Protein AF-R4I298-F1 (afdb_monomer)

Organism: NCBI:txid137582

Solvent-accessible surface area (backbone atoms only — not comparable to full-atom values): 7071 Å² total; per-residue (Å²): 110,69,68,59,53,52,54,50,53,53,50,52,52,52,52,51,52,52,52,53,54,54,53,56,61,71,65,56,59,67,67,64,52,52,74,70,70,47,81,90,54,92,86,54,80,86,86,64,84,86,71,76,76,79,57,67,56,60,54,49,48,52,55,50,50,56,53,53,52,54,53,50,57,60,58,68,54,50,77,80,64,78,48,62,81,82,48,40,67,61,54,52,50,49,53,48,52,50,54,49,53,52,51,51,42,53,73,72,42,59,73,62,87,73,133

Sequence (115 aa):
MFIFIFGVITAICLISVILAGVLGIYNKNSNAVINWASPYECGFSSNSLSLDSFSFTYFSLLVFFVVFDLEISLLLNLPEQGYLYSNFFFYFSFLLILSLGFVIEVFFGYVRWGY

Structure (mmCIF, N/CA/C/O backbone):
data_AF-R4I298-F1
#
_entry.id   AF-R4I298-F1
#
loop_
_atom_site.group_PDB
_atom_site.id
_atom_site.type_symbol
_atom_site.label_atom_id
_atom_site.label_alt_id
_atom_site.label_comp_id
_atom_site.label_asym_id
_atom_site.label_entity_id
_atom_site.label_seq_id
_atom_site.pdbx_PDB_ins_code
_atom_site.Cartn_x
_atom_site.Cartn_y
_atom_site.Cartn_z
_atom_site.occupancy
_atom_site.B_iso_or_equiv
_atom_site.auth_seq_id
_atom_site.auth_comp_id
_atom_site.auth_asym_id
_atom_site.auth_atom_id
_atom_site.pdbx_PDB_model_num
ATOM 1 N N . MET A 1 1 ? 69.679 -22.617 -25.739 1.00 68.00 1 MET A N 1
ATOM 2 C CA . MET A 1 1 ? 68.812 -22.611 -26.941 1.00 68.00 1 MET A CA 1
ATOM 3 C C . MET A 1 1 ? 67.366 -22.985 -26.608 1.00 68.00 1 MET A C 1
ATOM 5 O O . MET A 1 1 ? 66.494 -22.164 -26.844 1.00 68.00 1 MET A O 1
ATOM 9 N N . PHE A 1 2 ? 67.104 -24.134 -25.967 1.00 76.31 2 PHE A N 1
ATOM 10 C CA . PHE A 1 2 ? 65.745 -24.561 -25.577 1.00 76.31 2 PHE A CA 1
ATOM 11 C C . PHE A 1 2 ? 64.975 -23.576 -24.676 1.00 76.31 2 PHE A C 1
ATOM 13 O O . PHE A 1 2 ? 63.807 -23.319 -24.930 1.00 76.31 2 PHE A O 1
ATOM 20 N N . ILE A 1 3 ? 65.627 -22.964 -23.682 1.00 80.25 3 ILE A N 1
ATOM 21 C CA . ILE A 1 3 ? 64.995 -21.961 -22.797 1.00 80.25 3 ILE A CA 1
ATOM 22 C C . ILE A 1 3 ? 64.556 -20.706 -23.563 1.00 80.25 3 ILE A C 1
ATOM 24 O O . ILE A 1 3 ? 63.496 -20.154 -23.290 1.00 80.25 3 ILE A O 1
ATOM 28 N N . PHE A 1 4 ? 65.338 -20.286 -24.560 1.00 82.94 4 PHE A N 1
ATOM 29 C CA . PHE A 1 4 ? 65.007 -19.128 -25.390 1.00 82.94 4 PHE A CA 1
ATOM 30 C C . PHE A 1 4 ? 63.814 -19.435 -26.306 1.00 82.94 4 PHE A C 1
ATOM 32 O O . PHE A 1 4 ? 62.908 -18.622 -26.434 1.00 82.94 4 PHE A O 1
ATOM 39 N N . ILE A 1 5 ? 63.764 -20.650 -26.867 1.00 85.38 5 ILE A N 1
ATOM 40 C CA . ILE A 1 5 ? 62.629 -21.132 -27.667 1.00 85.38 5 ILE A CA 1
ATOM 41 C C . ILE A 1 5 ? 61.358 -21.223 -26.807 1.00 85.38 5 ILE A C 1
ATOM 43 O O . ILE A 1 5 ? 60.306 -20.750 -27.225 1.00 85.38 5 ILE A O 1
ATOM 47 N N . PHE A 1 6 ? 61.454 -21.756 -25.584 1.00 85.06 6 PHE A N 1
ATOM 48 C CA . PHE A 1 6 ? 60.316 -21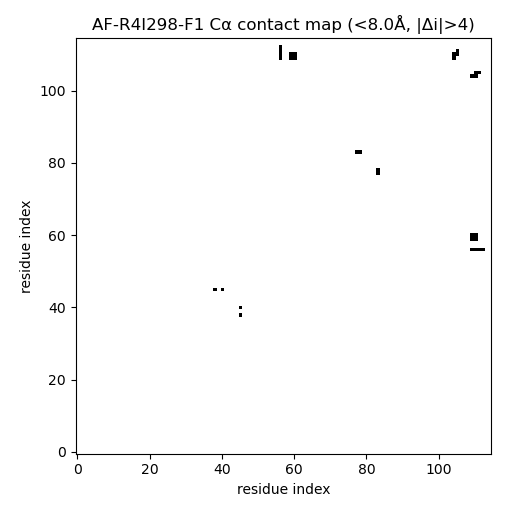.835 -24.664 1.00 85.06 6 PHE A CA 1
ATOM 49 C C . PHE A 1 6 ? 59.798 -20.444 -24.263 1.00 85.06 6 PHE A C 1
ATOM 51 O O . PHE A 1 6 ? 58.590 -20.228 -24.266 1.00 85.06 6 PHE A O 1
ATOM 58 N N . GLY A 1 7 ? 60.694 -19.483 -24.005 1.00 88.44 7 GLY A N 1
ATOM 59 C CA . GLY A 1 7 ? 60.322 -18.094 -23.708 1.00 88.44 7 GLY A CA 1
ATOM 60 C C . GLY A 1 7 ? 59.626 -17.376 -24.870 1.00 88.44 7 GLY A C 1
ATOM 61 O O . GLY A 1 7 ? 58.698 -16.601 -24.653 1.00 88.44 7 GLY A O 1
ATOM 62 N N . VAL A 1 8 ? 60.024 -17.661 -26.114 1.00 91.00 8 VAL A N 1
ATOM 63 C CA . VAL A 1 8 ? 59.350 -17.109 -27.302 1.00 91.00 8 VAL A CA 1
ATOM 64 C C . VAL A 1 8 ? 57.953 -17.717 -27.472 1.00 91.00 8 VAL A C 1
ATOM 66 O O . VAL A 1 8 ? 57.001 -16.991 -27.751 1.00 91.00 8 VAL A O 1
ATOM 69 N N . ILE A 1 9 ? 57.798 -19.025 -27.248 1.00 91.25 9 ILE A N 1
ATOM 70 C CA . ILE A 1 9 ? 56.498 -19.708 -27.356 1.00 91.25 9 ILE A CA 1
ATOM 71 C C . ILE A 1 9 ? 55.512 -19.188 -26.302 1.00 91.25 9 ILE A C 1
ATOM 73 O O . ILE A 1 9 ? 54.361 -18.897 -26.631 1.00 91.25 9 ILE A O 1
ATOM 77 N N . THR A 1 10 ? 55.947 -19.020 -25.050 1.00 87.38 10 THR A N 1
ATOM 78 C CA . THR A 1 10 ? 55.073 -18.488 -23.993 1.00 87.38 10 THR A CA 1
ATOM 79 C C . THR A 1 10 ? 54.661 -17.044 -24.270 1.00 87.38 10 THR A C 1
ATOM 81 O O . THR A 1 10 ? 53.492 -16.710 -24.084 1.00 87.38 10 THR A O 1
ATOM 84 N N . ALA A 1 11 ? 55.563 -16.207 -24.791 1.00 91.12 11 ALA A N 1
ATOM 85 C CA . ALA A 1 11 ? 55.237 -14.836 -25.181 1.00 91.12 11 ALA A CA 1
ATOM 86 C C . ALA A 1 11 ? 54.187 -14.779 -26.306 1.00 91.12 11 ALA A C 1
ATOM 88 O O . ALA A 1 11 ? 53.235 -14.004 -26.215 1.00 91.12 11 ALA A O 1
ATOM 89 N N . ILE A 1 12 ? 54.307 -15.633 -27.329 1.00 92.94 12 ILE A N 1
ATOM 90 C CA . ILE A 1 12 ? 53.332 -15.708 -28.432 1.00 92.94 12 ILE A CA 1
ATOM 91 C C . ILE A 1 12 ? 51.956 -16.158 -27.919 1.00 92.94 12 ILE A C 1
ATOM 93 O O . ILE A 1 12 ? 50.945 -15.573 -28.306 1.00 92.94 12 ILE A O 1
ATOM 97 N N . CYS A 1 13 ? 51.905 -17.142 -27.016 1.00 91.19 13 CYS A N 1
ATOM 98 C CA . CYS A 1 13 ? 50.652 -17.573 -26.389 1.00 91.19 13 CYS A CA 1
ATOM 99 C C . CYS A 1 13 ? 50.005 -16.467 -25.545 1.00 91.19 13 CYS A C 1
ATOM 101 O O . CYS A 1 13 ? 48.789 -16.302 -25.573 1.00 91.19 13 CYS A O 1
ATOM 103 N N . LEU A 1 14 ? 50.792 -15.681 -24.807 1.00 91.88 14 LEU A N 1
ATOM 104 C CA . LEU A 1 14 ? 50.245 -14.561 -24.038 1.00 91.88 14 LEU A CA 1
ATOM 105 C C . LEU A 1 14 ? 49.666 -13.483 -24.961 1.00 91.88 14 LEU A C 1
ATOM 107 O O . LEU A 1 14 ? 48.564 -12.991 -24.722 1.00 91.88 14 LEU A O 1
ATOM 111 N N . ILE A 1 15 ? 50.368 -13.163 -26.048 1.00 93.69 15 ILE A N 1
ATOM 112 C CA . ILE A 1 15 ? 49.915 -12.180 -27.039 1.00 93.69 15 ILE A CA 1
ATOM 113 C C . ILE A 1 15 ? 48.623 -12.639 -27.726 1.00 93.69 15 ILE A C 1
ATOM 115 O O . ILE A 1 15 ? 47.707 -11.832 -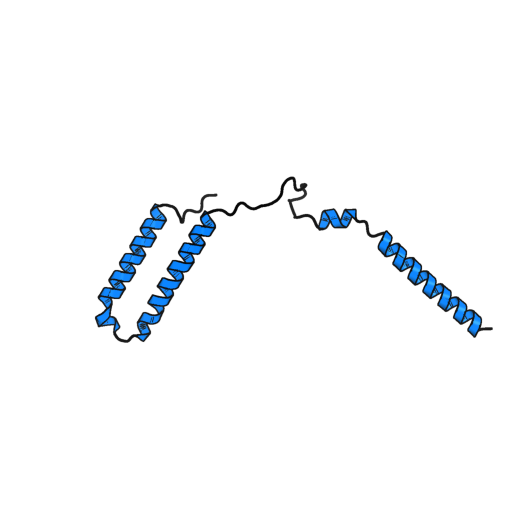27.890 1.00 93.69 15 ILE A O 1
ATOM 119 N N . SER A 1 16 ? 48.508 -13.919 -28.089 1.00 88.69 16 SER A N 1
ATOM 120 C CA . SER A 1 16 ? 47.300 -14.441 -28.740 1.00 88.69 16 SER A CA 1
ATOM 121 C C . SER A 1 16 ? 46.082 -14.424 -27.813 1.00 88.69 16 SER A C 1
ATOM 123 O O . SER A 1 16 ? 44.989 -14.069 -28.257 1.00 88.69 16 SER A O 1
ATOM 125 N N . VAL A 1 17 ? 46.265 -14.713 -26.520 1.00 91.44 17 VAL A N 1
ATOM 126 C CA . VAL A 1 17 ? 45.196 -14.621 -25.512 1.00 91.44 17 VAL A CA 1
ATOM 127 C C . VAL A 1 17 ? 44.730 -13.175 -25.330 1.00 91.44 17 VAL A C 1
ATOM 129 O O . VAL A 1 17 ? 43.525 -12.920 -25.296 1.00 91.44 17 VAL A O 1
ATOM 132 N N . ILE A 1 18 ? 45.663 -12.220 -25.271 1.00 91.06 18 ILE A N 1
ATOM 133 C CA . ILE A 1 18 ? 45.333 -10.793 -25.149 1.00 91.06 18 ILE A CA 1
ATOM 134 C C . ILE A 1 18 ? 44.548 -10.318 -26.380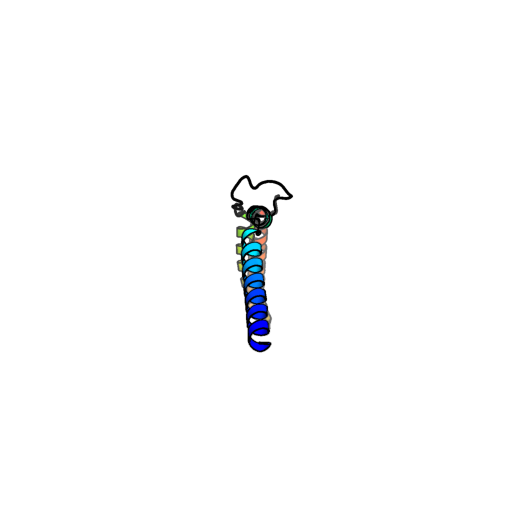 1.00 91.06 18 ILE A C 1
ATOM 136 O O . ILE A 1 18 ? 43.496 -9.696 -26.231 1.00 91.06 18 ILE A O 1
ATOM 140 N N . LEU A 1 19 ? 45.001 -10.659 -27.591 1.00 90.06 19 LEU A N 1
ATOM 141 C CA . LEU A 1 19 ? 44.304 -10.307 -28.834 1.00 90.06 19 LEU A CA 1
ATOM 142 C C . LEU A 1 19 ? 42.894 -10.906 -28.905 1.00 90.06 19 LEU A C 1
ATOM 144 O O . LEU A 1 19 ? 41.950 -10.199 -29.255 1.00 90.06 19 LEU A O 1
ATOM 148 N N . ALA A 1 20 ? 42.733 -12.178 -28.533 1.00 87.75 20 ALA A N 1
ATOM 149 C CA . ALA A 1 20 ? 41.429 -12.837 -28.509 1.00 87.75 20 ALA A CA 1
ATOM 150 C C . ALA A 1 20 ? 40.459 -12.168 -27.518 1.00 87.75 20 ALA A C 1
ATOM 152 O O . ALA A 1 20 ? 39.290 -11.958 -27.848 1.00 87.75 20 ALA A O 1
ATOM 153 N N . GLY A 1 21 ? 40.944 -11.779 -26.334 1.00 84.12 21 GLY A N 1
ATOM 154 C CA . GLY A 1 21 ? 40.141 -11.068 -25.337 1.00 84.12 21 GLY A CA 1
ATOM 155 C C . GLY A 1 21 ? 39.661 -9.702 -25.832 1.00 84.12 21 GLY A C 1
ATOM 156 O O . GLY A 1 21 ? 38.484 -9.368 -25.695 1.00 84.12 21 GLY A O 1
ATOM 157 N N . VAL A 1 22 ? 40.548 -8.941 -26.475 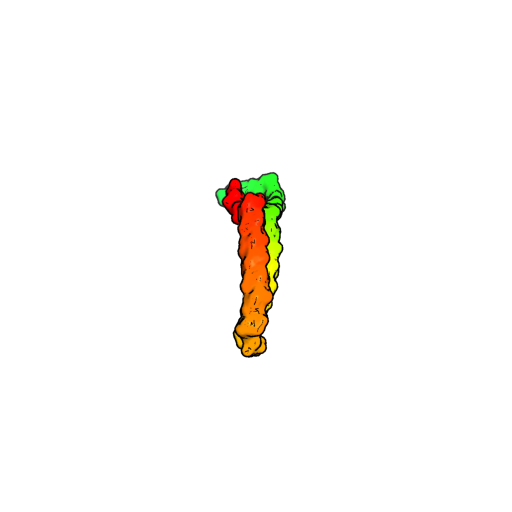1.00 86.25 22 VAL A N 1
ATOM 158 C CA . VAL A 1 22 ? 40.224 -7.624 -27.040 1.00 86.25 22 VAL A CA 1
ATOM 159 C C . VAL A 1 22 ? 39.180 -7.745 -28.158 1.00 86.25 22 VAL A C 1
ATOM 161 O O . VAL A 1 22 ? 38.176 -7.032 -28.145 1.00 86.25 22 VAL A O 1
ATOM 164 N N . LEU A 1 23 ? 39.350 -8.699 -29.078 1.00 85.00 23 LEU A N 1
ATOM 165 C CA . LEU A 1 23 ? 38.394 -8.963 -30.163 1.00 85.00 23 LEU A CA 1
ATOM 166 C C . LEU A 1 23 ? 37.004 -9.372 -29.644 1.00 85.00 23 LEU A C 1
ATOM 168 O O . LEU A 1 23 ? 35.992 -8.950 -30.204 1.00 85.00 23 LEU A O 1
ATOM 172 N N . GLY A 1 24 ? 36.935 -10.147 -28.557 1.00 80.19 24 GLY A N 1
ATOM 173 C CA . GLY A 1 24 ? 35.669 -10.550 -27.937 1.00 80.19 24 GLY A CA 1
ATOM 174 C C . GLY A 1 24 ? 34.867 -9.379 -27.361 1.00 80.19 24 GLY A C 1
ATOM 175 O O . GLY A 1 24 ? 33.641 -9.366 -27.459 1.00 80.19 24 GLY A O 1
ATOM 176 N N . ILE A 1 25 ? 35.549 -8.368 -26.816 1.00 80.06 25 ILE A N 1
ATOM 177 C CA . ILE A 1 25 ? 34.904 -7.160 -26.280 1.00 80.06 25 ILE A CA 1
ATOM 178 C C . ILE A 1 25 ? 34.353 -6.299 -27.422 1.00 80.06 25 ILE A C 1
ATOM 180 O O . ILE A 1 25 ? 33.224 -5.818 -27.332 1.00 80.06 25 ILE A O 1
ATOM 184 N N . TYR A 1 26 ? 35.104 -6.152 -28.518 1.00 77.62 26 TYR A N 1
ATOM 185 C CA . TYR A 1 26 ? 34.659 -5.380 -29.684 1.00 77.62 26 TYR A CA 1
ATOM 186 C C . TYR A 1 26 ? 33.523 -6.050 -30.467 1.00 77.62 26 TYR A C 1
ATOM 188 O O . TYR A 1 26 ? 32.708 -5.352 -31.062 1.00 77.62 26 TYR A O 1
ATOM 196 N N . ASN A 1 27 ? 33.427 -7.383 -30.444 1.00 77.00 27 ASN A N 1
ATOM 197 C CA . ASN A 1 27 ? 32.344 -8.117 -31.107 1.00 77.00 27 ASN A CA 1
ATOM 198 C C . ASN A 1 27 ? 31.040 -8.161 -30.285 1.00 77.00 27 ASN A C 1
ATOM 200 O O . ASN A 1 27 ? 30.046 -8.761 -30.702 1.00 77.00 27 ASN A O 1
ATOM 204 N N . LYS A 1 28 ? 31.004 -7.534 -29.102 1.00 70.25 28 LYS A N 1
ATOM 205 C CA . LYS A 1 28 ? 29.758 -7.383 -28.352 1.00 70.25 28 LYS A CA 1
ATOM 206 C C . LYS A 1 28 ? 28.864 -6.386 -29.088 1.00 70.25 28 LYS A C 1
ATOM 208 O O . LYS A 1 28 ? 28.973 -5.179 -28.902 1.00 70.25 28 LYS A O 1
ATOM 213 N N . ASN A 1 29 ? 27.979 -6.912 -29.932 1.00 65.25 29 ASN A N 1
ATOM 214 C CA . ASN A 1 29 ? 26.999 -6.130 -30.674 1.00 65.25 29 ASN A CA 1
ATOM 215 C C . ASN A 1 29 ? 26.107 -5.352 -29.690 1.00 65.25 29 ASN A C 1
ATOM 217 O O . ASN A 1 29 ? 25.227 -5.925 -29.044 1.00 65.25 29 ASN A O 1
ATOM 221 N N . SER A 1 30 ? 26.346 -4.045 -29.563 1.00 63.06 30 SER A N 1
ATOM 222 C CA . SER A 1 30 ? 25.610 -3.150 -28.662 1.00 63.06 30 SER A CA 1
ATOM 223 C C . SER A 1 30 ? 24.110 -3.134 -28.954 1.00 63.06 30 SER A C 1
ATOM 225 O O . SER A 1 30 ? 23.311 -2.953 -28.039 1.00 63.06 30 SER A O 1
ATOM 227 N N . ASN A 1 31 ? 23.717 -3.407 -30.200 1.00 62.25 31 ASN A N 1
ATOM 228 C CA . ASN A 1 31 ? 22.318 -3.404 -30.621 1.00 62.25 31 ASN A CA 1
ATOM 229 C C . ASN A 1 31 ? 21.530 -4.581 -30.025 1.00 62.25 31 ASN A C 1
ATOM 231 O O . ASN A 1 31 ? 20.381 -4.411 -29.640 1.00 62.25 31 ASN A O 1
ATOM 235 N N . ALA A 1 32 ? 22.156 -5.752 -29.853 1.00 62.97 32 ALA A N 1
ATOM 236 C CA . ALA A 1 32 ? 21.499 -6.898 -29.215 1.00 62.97 32 ALA A CA 1
ATOM 237 C C . ALA A 1 32 ? 21.175 -6.629 -27.734 1.00 62.97 32 ALA A C 1
ATOM 239 O O . ALA A 1 32 ? 20.154 -7.084 -27.228 1.00 62.97 32 ALA A O 1
ATOM 240 N N . VAL A 1 33 ? 22.015 -5.844 -27.049 1.00 62.78 33 VAL A N 1
ATOM 241 C CA . VAL A 1 33 ? 21.785 -5.465 -25.647 1.00 62.78 33 VAL A CA 1
ATOM 242 C C . VAL A 1 33 ? 20.578 -4.536 -25.525 1.00 62.78 33 VAL A C 1
ATOM 2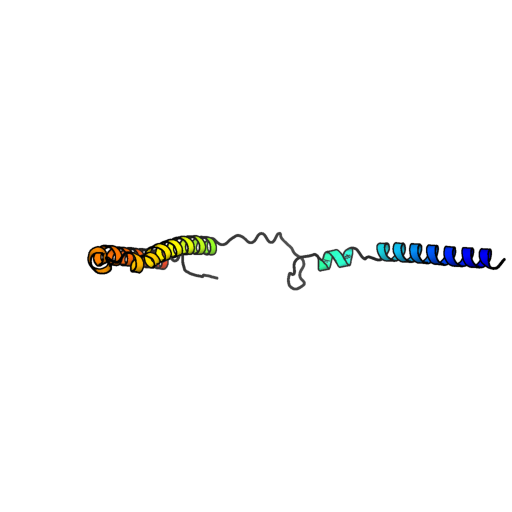44 O O . VAL A 1 33 ? 19.805 -4.690 -24.589 1.00 62.78 33 VAL A O 1
ATOM 247 N N . ILE A 1 34 ? 20.375 -3.620 -26.475 1.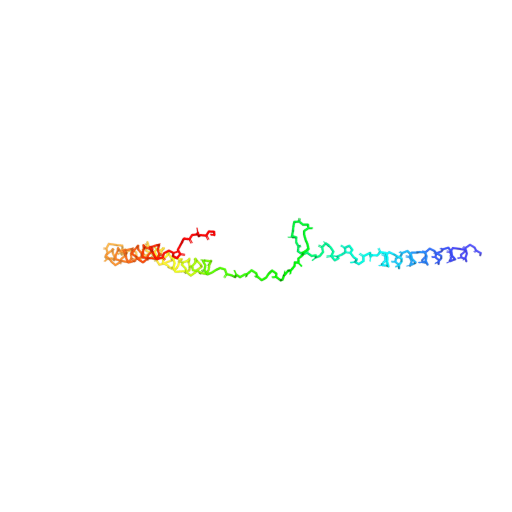00 66.94 34 ILE A N 1
ATOM 248 C CA . ILE A 1 34 ? 19.261 -2.659 -26.447 1.00 66.94 34 ILE A CA 1
ATOM 249 C C . ILE A 1 34 ? 17.911 -3.381 -26.586 1.00 66.94 34 ILE A C 1
ATOM 251 O O . ILE A 1 34 ? 16.996 -3.108 -25.816 1.00 66.94 34 ILE A O 1
ATOM 255 N N . ASN A 1 35 ? 17.808 -4.352 -27.498 1.00 64.94 35 ASN A N 1
ATOM 256 C CA . ASN A 1 35 ? 16.574 -5.116 -27.726 1.00 64.94 35 ASN A CA 1
ATOM 257 C C . ASN A 1 35 ? 16.236 -6.113 -26.605 1.00 64.94 35 ASN A C 1
ATOM 259 O O . ASN A 1 35 ? 15.088 -6.535 -26.494 1.00 64.94 35 ASN A O 1
ATOM 263 N N . TRP A 1 36 ? 17.218 -6.528 -25.801 1.00 66.69 36 TRP A N 1
ATOM 264 C CA . TRP A 1 36 ? 16.988 -7.396 -24.637 1.00 66.69 36 TRP A CA 1
ATOM 265 C C . TRP A 1 36 ? 16.844 -6.617 -23.327 1.00 66.69 36 TRP A C 1
ATOM 267 O O . TRP A 1 36 ? 16.292 -7.149 -22.370 1.00 66.69 36 TRP A O 1
ATOM 277 N N . ALA A 1 37 ? 17.342 -5.379 -23.271 1.00 74.50 37 ALA A N 1
ATOM 278 C CA . ALA A 1 37 ? 17.227 -4.500 -22.109 1.00 74.50 37 ALA A CA 1
ATOM 279 C C . ALA A 1 37 ? 15.965 -3.618 -22.133 1.00 74.50 37 ALA A C 1
ATOM 281 O O . ALA A 1 37 ? 15.700 -2.920 -21.155 1.00 74.50 37 ALA A O 1
ATOM 282 N N . SER A 1 38 ? 15.193 -3.627 -23.225 1.00 74.12 38 SER A N 1
ATOM 283 C CA . SER A 1 38 ? 13.900 -2.943 -23.304 1.00 74.12 38 SER A CA 1
ATOM 284 C C . SER A 1 38 ? 12.793 -3.725 -22.579 1.00 74.12 38 SER A C 1
ATOM 286 O O . SER A 1 38 ? 12.832 -4.959 -22.570 1.00 74.12 38 SER A O 1
ATOM 288 N N . PRO A 1 39 ? 11.783 -3.044 -22.004 1.00 77.25 39 PRO A N 1
ATOM 289 C CA . PRO A 1 39 ? 10.624 -3.705 -21.407 1.00 77.25 39 PRO A CA 1
ATOM 290 C C . PRO A 1 39 ? 9.905 -4.596 -22.430 1.00 77.25 39 PRO A C 1
ATOM 292 O O . PRO A 1 39 ? 9.858 -4.297 -23.623 1.00 77.25 39 PRO A O 1
ATOM 295 N N . TYR A 1 40 ? 9.357 -5.718 -21.961 1.00 76.44 40 TYR A N 1
ATOM 296 C CA . TYR A 1 40 ? 8.634 -6.650 -22.820 1.00 76.44 40 TYR A CA 1
ATOM 297 C C . TYR A 1 40 ? 7.268 -6.074 -23.207 1.00 76.44 40 TYR A C 1
ATOM 299 O O . TYR A 1 40 ? 6.360 -6.020 -22.385 1.00 76.44 40 TYR A O 1
ATOM 307 N N . GLU A 1 41 ? 7.105 -5.713 -24.478 1.00 80.19 41 GLU A N 1
ATOM 308 C CA . GLU A 1 41 ? 5.836 -5.230 -25.040 1.00 80.19 41 GLU A CA 1
ATOM 309 C C . GLU A 1 41 ? 5.278 -6.176 -26.110 1.00 80.19 41 GLU A C 1
ATOM 311 O O . GLU A 1 41 ? 4.814 -5.760 -27.169 1.00 80.19 41 GLU A O 1
ATOM 316 N N . CYS A 1 42 ? 5.371 -7.488 -25.874 1.00 80.94 42 CYS A N 1
ATOM 317 C CA . CYS A 1 42 ? 4.874 -8.495 -26.819 1.00 80.94 42 CYS A CA 1
ATOM 318 C C . CYS A 1 42 ? 5.470 -8.356 -28.244 1.00 80.94 42 CYS A C 1
ATOM 320 O O . CYS A 1 42 ? 4.826 -8.668 -29.240 1.00 80.94 42 CYS A O 1
ATOM 322 N N . GLY A 1 43 ? 6.718 -7.880 -28.351 1.00 77.50 43 GLY A N 1
ATOM 323 C CA . GLY A 1 43 ? 7.428 -7.716 -29.626 1.00 77.50 43 GLY A CA 1
ATOM 324 C C . GLY A 1 43 ? 7.185 -6.387 -30.352 1.00 77.50 43 GLY A C 1
ATOM 325 O O . GLY A 1 43 ? 7.749 -6.191 -31.429 1.00 77.50 43 GLY A O 1
ATOM 326 N N . PHE A 1 44 ? 6.401 -5.474 -29.774 1.00 73.31 44 PHE A N 1
ATOM 327 C CA . PHE A 1 44 ? 6.242 -4.106 -30.270 1.00 73.31 44 PHE A CA 1
ATOM 328 C C . PHE A 1 44 ? 7.297 -3.155 -29.680 1.00 73.31 44 PHE A C 1
ATOM 330 O O . PHE A 1 44 ? 7.957 -3.464 -28.689 1.00 73.31 44 PHE A O 1
ATOM 337 N N . SER A 1 45 ? 7.503 -2.010 -30.338 1.00 72.56 45 SER A N 1
ATOM 338 C CA . SER A 1 45 ? 8.381 -0.945 -29.851 1.00 72.56 45 SER A CA 1
ATOM 339 C C . SER A 1 45 ? 7.630 -0.027 -28.888 1.00 72.56 45 SER A C 1
ATOM 341 O O . SER A 1 45 ? 6.607 0.541 -29.280 1.00 72.56 45 SER A O 1
ATOM 343 N N . SER A 1 46 ? 8.205 0.205 -27.707 1.00 69.31 46 SER A N 1
ATOM 344 C CA . SER A 1 46 ? 7.673 1.121 -26.693 1.00 69.31 46 SER A CA 1
ATOM 345 C C . SER A 1 46 ? 7.512 2.527 -27.236 1.00 69.31 46 SER A C 1
ATOM 347 O O . SER A 1 46 ? 8.499 3.233 -27.447 1.00 69.31 46 SER A O 1
ATOM 349 N N . ASN A 1 47 ? 6.263 2.932 -27.469 1.00 63.28 47 ASN A N 1
ATOM 350 C CA . ASN A 1 47 ? 5.943 4.241 -28.036 1.00 63.28 47 ASN A CA 1
ATOM 351 C C . ASN A 1 47 ? 5.670 5.313 -26.961 1.00 63.28 47 ASN A C 1
ATOM 353 O O . ASN A 1 47 ? 5.435 6.473 -27.292 1.00 63.28 47 ASN A O 1
ATOM 357 N N . SER A 1 48 ? 5.713 4.958 -25.672 1.00 64.81 48 SER A N 1
ATOM 358 C CA . SER A 1 48 ? 5.505 5.894 -24.563 1.00 64.81 48 SER A CA 1
ATOM 359 C C . SER A 1 48 ? 6.123 5.397 -23.256 1.00 64.81 48 SER A C 1
ATOM 361 O O . SER A 1 48 ? 6.290 4.200 -23.052 1.00 64.81 48 SER A O 1
ATOM 363 N N . LEU A 1 49 ? 6.408 6.325 -22.340 1.00 67.94 49 LEU A N 1
ATOM 364 C CA . LEU A 1 49 ? 6.736 6.003 -20.952 1.00 67.94 49 LEU A CA 1
ATOM 365 C C . LEU A 1 49 ? 5.565 5.236 -20.326 1.00 67.94 49 LEU A C 1
ATOM 367 O O . LEU A 1 49 ? 4.452 5.757 -20.275 1.00 67.94 49 LEU A O 1
ATOM 371 N N . SER A 1 50 ? 5.824 4.030 -19.823 1.00 65.50 50 SER A N 1
ATOM 372 C CA . SER A 1 50 ? 4.889 3.255 -19.004 1.00 65.50 50 SER A CA 1
ATOM 373 C C . SER A 1 50 ? 4.809 3.866 -17.600 1.00 65.50 50 SER A C 1
ATOM 375 O O . SER A 1 50 ? 5.279 3.298 -16.615 1.00 65.50 50 SER A O 1
ATOM 377 N N . LEU A 1 51 ? 4.297 5.091 -17.507 1.00 67.81 51 LEU A N 1
ATOM 378 C CA . LEU A 1 51 ? 3.806 5.615 -16.243 1.00 67.81 51 LEU A CA 1
ATOM 379 C C . LEU A 1 51 ? 2.420 5.016 -16.067 1.00 67.81 51 LEU A C 1
ATOM 381 O O . LEU A 1 51 ? 1.445 5.569 -16.574 1.00 67.81 51 LEU A O 1
ATOM 385 N N . ASP A 1 52 ? 2.346 3.870 -15.392 1.00 67.81 52 ASP A N 1
ATOM 386 C CA . ASP A 1 52 ? 1.062 3.343 -14.954 1.00 67.81 52 ASP A CA 1
ATOM 387 C C . ASP A 1 52 ? 0.408 4.412 -14.083 1.00 67.81 52 ASP A C 1
ATOM 389 O O . ASP A 1 52 ? 0.854 4.724 -12.974 1.00 67.81 52 ASP A O 1
ATOM 393 N N . SER A 1 53 ? -0.630 5.040 -14.629 1.00 66.31 53 SER A N 1
ATOM 394 C CA . SER A 1 53 ? -1.499 5.925 -13.879 1.00 66.31 53 SER A CA 1
ATOM 395 C C . SER A 1 53 ? -2.117 5.090 -12.770 1.00 66.31 53 SER A C 1
ATOM 397 O O . SER A 1 53 ? -2.988 4.258 -13.023 1.00 66.31 53 SER A O 1
ATOM 399 N N . PHE A 1 54 ? -1.615 5.278 -11.552 1.00 67.38 54 PHE A N 1
ATOM 400 C CA . PHE A 1 54 ? -2.093 4.578 -10.374 1.00 67.38 54 PHE A CA 1
ATOM 401 C C . PHE A 1 54 ? -3.609 4.739 -10.268 1.00 67.38 54 PHE A C 1
ATOM 403 O O . PHE A 1 54 ? -4.119 5.861 -10.206 1.00 67.38 54 PHE A O 1
ATOM 410 N N . SER A 1 55 ? -4.340 3.625 -10.288 1.00 78.81 55 SER A N 1
ATOM 411 C CA . SER A 1 55 ? -5.788 3.697 -10.181 1.00 78.81 55 SER A CA 1
ATOM 412 C C . SER A 1 55 ? -6.184 3.985 -8.733 1.00 78.81 55 SER A C 1
ATOM 414 O O . SER A 1 55 ? -5.748 3.333 -7.782 1.00 78.81 55 SER A O 1
ATOM 416 N N . PHE A 1 56 ? -7.073 4.962 -8.563 1.00 78.56 56 PHE A N 1
ATOM 417 C CA . PHE A 1 56 ? -7.633 5.331 -7.260 1.00 78.56 56 PHE A CA 1
ATOM 418 C C . PHE A 1 56 ? -8.371 4.170 -6.569 1.00 78.56 56 PHE A C 1
ATOM 420 O O . PHE A 1 56 ? -8.549 4.184 -5.353 1.00 78.56 56 PHE A O 1
ATOM 427 N N . THR A 1 57 ? -8.757 3.137 -7.322 1.00 81.69 57 THR A N 1
ATOM 428 C CA . THR A 1 57 ? -9.375 1.916 -6.795 1.00 81.69 57 THR A CA 1
ATOM 429 C C . THR A 1 57 ? -8.430 1.144 -5.872 1.00 81.69 57 THR A C 1
ATOM 431 O O . THR A 1 57 ? -8.839 0.757 -4.778 1.00 81.69 57 THR A O 1
ATOM 434 N N . TYR A 1 58 ? -7.151 0.987 -6.239 1.00 79.88 58 TYR A N 1
ATOM 435 C CA . TYR A 1 58 ? -6.170 0.307 -5.382 1.00 79.88 58 TYR A CA 1
ATOM 436 C C . TYR A 1 58 ? -5.857 1.105 -4.119 1.00 79.88 58 TYR A C 1
ATOM 438 O O . TYR A 1 58 ? -5.680 0.523 -3.050 1.00 79.88 58 TYR A O 1
ATOM 446 N N . PHE A 1 59 ? -5.842 2.435 -4.223 1.00 84.69 59 PHE A N 1
ATOM 447 C CA . PHE A 1 59 ? -5.671 3.305 -3.063 1.00 84.69 59 PHE A CA 1
ATOM 448 C C . PHE A 1 59 ? -6.783 3.114 -2.033 1.00 84.69 59 PHE A C 1
ATOM 450 O O . PHE A 1 59 ? -6.510 2.918 -0.851 1.00 84.69 59 PHE A O 1
ATOM 457 N N . SER A 1 60 ? -8.038 3.140 -2.492 1.00 84.38 60 SER A N 1
ATOM 458 C CA . SER A 1 60 ? -9.201 2.989 -1.619 1.00 84.38 60 SER A CA 1
ATOM 459 C C . SER A 1 60 ? -9.212 1.628 -0.924 1.00 84.38 60 SER A C 1
ATOM 461 O O . SER A 1 60 ? -9.553 1.546 0.253 1.00 84.38 60 SER A O 1
ATOM 463 N N . LEU A 1 61 ? -8.792 0.571 -1.627 1.00 85.88 61 LEU A N 1
ATOM 464 C CA . LEU A 1 61 ? -8.694 -0.776 -1.066 1.00 85.88 61 LEU A CA 1
ATOM 465 C C . LEU A 1 61 ? -7.602 -0.857 0.012 1.00 85.88 61 LEU A C 1
ATOM 467 O O . LEU A 1 61 ? -7.818 -1.469 1.054 1.00 85.88 61 LEU A O 1
ATOM 471 N N . LEU A 1 62 ? -6.460 -0.193 -0.192 1.00 89.44 62 LEU A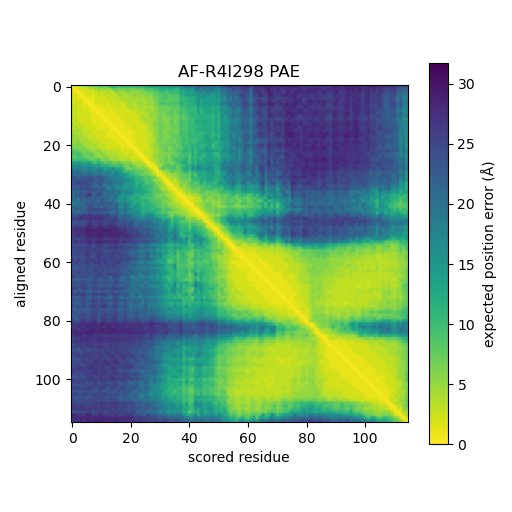 N 1
ATOM 472 C CA . LEU A 1 62 ? -5.385 -0.146 0.802 1.00 89.44 62 LEU A CA 1
ATOM 473 C C . LEU A 1 62 ? -5.818 0.574 2.085 1.00 89.44 62 LEU A C 1
ATOM 475 O O . LEU A 1 62 ? -5.555 0.075 3.177 1.00 89.44 62 LEU A O 1
ATOM 479 N N . VAL A 1 63 ? -6.504 1.714 1.970 1.00 89.38 63 VAL A N 1
ATOM 480 C CA . VAL A 1 63 ? -7.030 2.434 3.143 1.00 89.38 63 VAL A CA 1
ATOM 481 C C . VAL A 1 63 ? -8.055 1.576 3.886 1.00 89.38 63 VAL A C 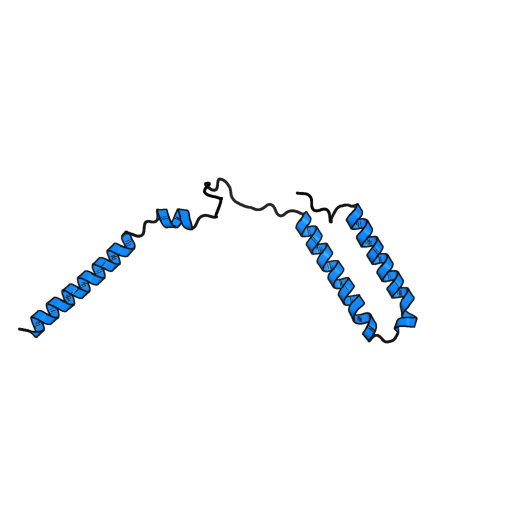1
ATOM 483 O O . VAL A 1 63 ? -7.960 1.438 5.104 1.00 89.38 63 VAL A O 1
ATOM 486 N N . PHE A 1 64 ? -8.975 0.943 3.155 1.00 85.94 64 PHE A N 1
ATOM 487 C CA . PHE A 1 64 ? -9.961 0.028 3.728 1.00 85.94 64 PHE A CA 1
ATOM 488 C C . PHE A 1 64 ? -9.304 -1.133 4.488 1.00 85.94 64 PHE A C 1
ATOM 490 O O . PHE A 1 64 ? -9.674 -1.429 5.622 1.00 85.94 64 PHE A O 1
ATOM 497 N N . PHE A 1 65 ? -8.282 -1.752 3.892 1.00 89.69 65 PHE A N 1
ATOM 498 C CA . PHE A 1 65 ? -7.535 -2.839 4.519 1.00 89.69 65 PHE A CA 1
ATOM 499 C C . PHE A 1 65 ? -6.893 -2.411 5.845 1.00 89.69 65 PHE A C 1
ATOM 501 O O . PHE A 1 65 ? -7.007 -3.130 6.832 1.00 89.69 65 PHE A O 1
ATOM 508 N N . VAL A 1 66 ? -6.269 -1.229 5.892 1.00 93.19 66 VAL A N 1
ATOM 509 C CA . VAL A 1 66 ? -5.634 -0.712 7.118 1.00 93.19 66 VAL A CA 1
ATOM 510 C C . VAL A 1 66 ? -6.658 -0.485 8.233 1.00 93.19 66 VAL A C 1
ATOM 512 O O . VAL A 1 66 ? -6.386 -0.809 9.389 1.00 93.19 66 VAL A O 1
ATOM 515 N N . VAL A 1 67 ? -7.831 0.059 7.901 1.00 90.81 67 VAL A N 1
ATOM 516 C CA . VAL A 1 67 ? -8.904 0.288 8.880 1.00 90.81 67 VAL A CA 1
ATOM 517 C C . VAL A 1 67 ? -9.436 -1.044 9.417 1.00 90.81 67 VAL A C 1
ATOM 519 O O . VAL A 1 67 ? -9.484 -1.234 10.632 1.00 90.81 67 VAL A O 1
ATOM 522 N N . PHE A 1 68 ? -9.732 -2.002 8.536 1.00 89.62 68 PHE A N 1
ATOM 523 C CA . PHE A 1 68 ? -10.257 -3.309 8.940 1.00 89.62 68 PHE A CA 1
ATOM 524 C C . PHE A 1 68 ? -9.242 -4.140 9.752 1.00 89.62 68 PHE A C 1
ATOM 526 O O . PHE A 1 68 ? -9.623 -4.847 10.683 1.00 89.62 68 PHE A O 1
ATOM 533 N N . ASP A 1 69 ? -7.941 -4.029 9.464 1.00 93.56 69 ASP A N 1
ATOM 534 C CA . ASP A 1 69 ? -6.880 -4.708 10.230 1.00 93.56 69 ASP A CA 1
ATOM 535 C C . ASP A 1 69 ? -6.758 -4.165 11.670 1.00 93.56 69 ASP A C 1
ATOM 537 O O . ASP A 1 69 ? -6.608 -4.923 12.639 1.00 93.56 69 ASP A O 1
ATOM 541 N N . LEU A 1 70 ? -6.920 -2.848 11.848 1.00 91.94 70 LEU A N 1
ATOM 542 C CA . LEU A 1 70 ? -6.989 -2.221 13.173 1.00 91.94 70 LEU A CA 1
ATOM 543 C C . LEU A 1 70 ? -8.204 -2.745 13.957 1.00 91.94 70 LEU A C 1
ATOM 545 O O . LEU A 1 70 ? -8.095 -3.101 15.133 1.00 91.94 70 LEU A O 1
ATOM 549 N N . GLU A 1 71 ? -9.357 -2.845 13.304 1.00 90.12 71 GLU A N 1
ATOM 550 C CA . GLU A 1 71 ? -10.594 -3.329 13.921 1.00 90.12 71 GLU A CA 1
ATOM 551 C C . GLU A 1 71 ? -10.501 -4.797 14.357 1.00 90.12 71 GLU A C 1
ATOM 553 O O . GLU A 1 71 ? -10.899 -5.133 15.479 1.00 90.12 71 GLU A O 1
ATOM 558 N N . ILE A 1 72 ? -9.916 -5.667 13.524 1.00 90.81 72 ILE A N 1
ATOM 559 C CA . ILE A 1 72 ? -9.643 -7.065 13.894 1.00 90.81 72 ILE A CA 1
ATOM 560 C C . ILE A 1 72 ? -8.689 -7.122 15.087 1.00 90.81 72 ILE A C 1
ATOM 562 O O . ILE A 1 72 ? -8.921 -7.893 16.019 1.00 90.81 72 ILE A O 1
ATOM 566 N N . SER A 1 73 ? -7.643 -6.294 15.093 1.00 92.00 73 SER A N 1
ATOM 567 C CA . SER A 1 73 ? -6.681 -6.243 16.198 1.00 92.00 73 SER A CA 1
ATOM 568 C C . SER A 1 73 ? -7.358 -5.908 17.535 1.00 92.00 73 SER A C 1
ATOM 570 O O . SER A 1 73 ? -7.015 -6.486 18.569 1.00 92.00 73 SER A O 1
ATOM 572 N N . LEU A 1 74 ? -8.370 -5.032 17.524 1.00 86.69 74 LEU A N 1
ATOM 573 C CA . LEU A 1 74 ? -9.183 -4.724 18.706 1.00 86.69 74 LEU A CA 1
ATOM 574 C C . LEU A 1 74 ? -10.082 -5.898 19.126 1.00 86.69 74 LEU A C 1
ATOM 576 O O . LEU A 1 74 ? -10.211 -6.167 20.322 1.00 86.69 74 LEU A O 1
ATOM 580 N N . LEU A 1 75 ? -10.671 -6.620 18.166 1.00 86.62 75 LEU A N 1
ATOM 581 C CA . LEU A 1 75 ? -11.484 -7.814 18.435 1.00 86.62 75 LEU A CA 1
ATOM 582 C C . LEU A 1 75 ? -10.652 -9.001 18.944 1.00 86.62 75 LEU A C 1
ATOM 584 O O . LEU A 1 75 ? -11.155 -9.802 19.729 1.00 86.62 75 LEU A O 1
ATOM 588 N N . LEU A 1 76 ? -9.383 -9.123 18.552 1.00 88.94 76 LEU A N 1
ATOM 589 C CA . LEU A 1 76 ? -8.511 -10.214 19.002 1.00 88.94 76 LEU A CA 1
ATOM 590 C C . LEU A 1 76 ? -8.206 -10.138 20.506 1.00 88.94 76 LEU A C 1
ATOM 592 O O . LEU A 1 76 ? -7.992 -11.162 21.147 1.00 88.94 76 LEU A O 1
ATOM 596 N N . ASN A 1 77 ? -8.213 -8.936 21.083 1.00 85.19 77 ASN A N 1
ATOM 597 C CA . ASN A 1 77 ? -7.950 -8.722 22.508 1.00 85.19 77 ASN A CA 1
ATOM 598 C C . ASN A 1 77 ? -9.191 -8.972 23.396 1.00 85.19 77 ASN A C 1
ATOM 600 O O . ASN A 1 77 ? -9.136 -8.851 24.617 1.00 85.19 77 ASN A O 1
ATOM 604 N N . LEU A 1 78 ? -10.334 -9.311 22.795 1.00 81.19 78 LEU A N 1
ATOM 605 C CA . LEU A 1 78 ? -11.597 -9.590 23.477 1.00 81.19 78 LEU A CA 1
ATOM 606 C C . LEU A 1 78 ? -11.550 -10.768 24.476 1.00 81.19 78 LEU A C 1
ATOM 608 O O . LEU A 1 78 ? -11.990 -10.583 25.615 1.00 81.19 78 LEU A O 1
ATOM 612 N N . PRO A 1 79 ? -11.059 -11.973 24.106 1.00 79.81 79 PRO A N 1
ATOM 613 C CA . PRO A 1 79 ? -11.032 -13.122 25.013 1.00 79.81 79 PRO A CA 1
ATOM 614 C C . PRO A 1 79 ? -10.139 -12.902 26.240 1.00 79.81 79 PRO A C 1
ATOM 616 O O . PRO A 1 79 ? -10.464 -13.397 27.318 1.00 79.81 79 PRO A O 1
ATOM 619 N N . GLU A 1 80 ? -9.066 -12.118 26.108 1.00 80.81 80 GLU A N 1
ATOM 620 C CA . GLU A 1 80 ? -8.089 -11.877 27.179 1.00 80.81 80 GLU A CA 1
ATOM 621 C C . GLU A 1 80 ? -8.655 -11.034 28.334 1.00 80.81 80 GLU A C 1
ATOM 623 O O . GLU A 1 80 ? -8.159 -11.086 29.457 1.00 80.81 80 GLU A O 1
ATOM 628 N N . GLN A 1 81 ? -9.723 -10.264 28.100 1.00 78.31 81 GLN A N 1
ATOM 629 C CA . GLN A 1 81 ? -10.231 -9.312 29.092 1.00 78.31 81 GLN A CA 1
ATOM 630 C C . GLN A 1 81 ? -11.093 -9.950 30.188 1.00 78.31 81 GLN A C 1
ATOM 632 O O . GLN A 1 81 ? -11.386 -9.280 31.172 1.00 78.31 81 GLN A O 1
ATOM 637 N N . GLY A 1 82 ? -11.529 -11.210 30.061 1.00 73.31 82 GLY A N 1
ATOM 638 C CA . GLY A 1 82 ? -12.241 -11.944 31.125 1.00 73.31 82 GLY A CA 1
ATOM 639 C C . GLY A 1 82 ? -13.622 -11.398 31.553 1.00 73.31 82 GLY A C 1
ATOM 640 O O . GLY A 1 82 ? -14.345 -12.078 32.276 1.00 73.31 82 GLY A O 1
ATOM 641 N N . TYR A 1 83 ? -14.040 -10.217 31.076 1.00 70.44 83 TYR A N 1
ATOM 642 C CA . TYR A 1 83 ? -15.311 -9.541 31.396 1.00 70.44 83 TYR A CA 1
ATOM 643 C C . TYR A 1 83 ? -16.315 -9.560 30.231 1.00 70.44 83 TYR A C 1
ATOM 645 O O . TYR A 1 83 ? -17.079 -8.609 30.035 1.00 70.44 83 TYR A O 1
ATOM 653 N N . LEU A 1 84 ? -16.333 -10.647 29.453 1.00 67.25 84 LEU A N 1
ATOM 654 C CA . LEU A 1 84 ? -17.140 -10.776 28.229 1.00 67.25 84 LEU A CA 1
ATOM 655 C C . LEU A 1 84 ? -18.620 -10.411 28.432 1.00 67.25 84 LEU A C 1
ATOM 657 O O . LEU A 1 84 ? -19.215 -9.765 27.576 1.00 67.25 84 LEU A O 1
ATOM 661 N N . TYR A 1 85 ? -19.206 -10.770 29.578 1.00 70.31 85 TYR A N 1
ATOM 662 C CA . TYR A 1 85 ? -20.627 -10.533 29.849 1.00 70.31 85 TYR A CA 1
ATOM 663 C C . TYR A 1 85 ? -20.950 -9.070 30.186 1.00 70.31 85 TYR A C 1
ATOM 665 O O . TYR A 1 85 ? -21.984 -8.555 29.770 1.00 70.31 85 TYR A O 1
ATOM 673 N N . SER A 1 86 ? -20.062 -8.382 30.913 1.00 79.88 86 SER A N 1
ATOM 674 C CA . SER A 1 86 ? -20.275 -6.984 31.317 1.00 79.88 86 SER A CA 1
ATOM 675 C C . SER A 1 86 ? -20.110 -6.024 30.139 1.00 79.88 86 SER A C 1
ATOM 677 O O . SER A 1 86 ? -20.827 -5.031 30.038 1.00 79.88 86 SER A O 1
ATOM 679 N N . ASN A 1 87 ? -19.183 -6.333 29.231 1.00 83.19 87 ASN A N 1
ATOM 680 C CA . ASN A 1 87 ? -18.836 -5.459 28.112 1.00 83.19 87 ASN A CA 1
ATOM 681 C C . ASN A 1 87 ? -19.519 -5.860 26.793 1.00 83.19 87 ASN A C 1
ATOM 683 O O . ASN A 1 87 ? -19.341 -5.177 25.786 1.00 83.19 87 ASN A O 1
ATOM 687 N N . PHE A 1 88 ? -20.340 -6.920 26.792 1.00 84.00 88 PHE A N 1
ATOM 688 C CA . PHE A 1 88 ? -21.018 -7.447 25.602 1.00 84.00 88 PHE A CA 1
ATOM 689 C C . PHE A 1 88 ? -21.743 -6.365 24.794 1.00 84.00 88 PHE A C 1
ATOM 691 O O . PHE A 1 88 ? -21.621 -6.318 23.572 1.00 84.00 88 PHE A O 1
ATOM 698 N N . PHE A 1 89 ? -22.456 -5.460 25.471 1.00 88.19 89 PHE A N 1
ATOM 699 C CA . PHE A 1 89 ? -23.199 -4.388 24.809 1.00 88.19 89 PHE A CA 1
ATOM 700 C C . PHE A 1 89 ? -22.289 -3.443 24.010 1.00 88.19 89 PHE A C 1
ATOM 702 O O . PHE A 1 89 ? -22.619 -3.082 22.882 1.00 88.19 89 PHE A O 1
ATOM 709 N N . PHE A 1 90 ? -21.125 -3.081 24.557 1.00 87.12 90 PHE A N 1
ATOM 710 C CA . PHE A 1 90 ? -20.168 -2.213 23.869 1.00 87.12 90 PHE A CA 1
ATOM 711 C C . PHE A 1 90 ? -19.576 -2.895 22.637 1.00 87.12 90 PHE A C 1
ATOM 713 O O . PHE A 1 90 ? -19.490 -2.269 21.585 1.00 87.12 90 PHE A O 1
ATOM 720 N N . TYR A 1 91 ? -19.245 -4.184 22.729 1.00 86.38 91 TYR A N 1
ATOM 721 C CA . TYR A 1 91 ? -18.722 -4.938 21.586 1.00 86.38 91 TYR A CA 1
ATOM 722 C C . TYR A 1 91 ? -19.768 -5.191 20.507 1.00 86.38 91 TYR A C 1
ATOM 724 O O . TYR A 1 91 ? -19.461 -5.106 19.321 1.00 86.38 91 TYR A O 1
ATOM 732 N N . PHE A 1 92 ? -21.011 -5.460 20.900 1.00 87.88 92 PHE A N 1
ATOM 733 C CA . PHE A 1 92 ? -22.110 -5.607 19.955 1.00 87.88 92 PHE A CA 1
ATOM 734 C C . PHE A 1 92 ? -22.401 -4.287 19.229 1.00 87.88 92 PHE A C 1
ATOM 736 O O . PHE A 1 92 ? -22.554 -4.273 18.009 1.00 87.88 92 PHE A O 1
ATOM 743 N N . SER A 1 93 ? -22.403 -3.169 19.961 1.00 91.06 93 SER A N 1
ATOM 744 C CA . SER A 1 93 ? -22.520 -1.829 19.377 1.00 91.06 93 SER A CA 1
ATOM 745 C C . SER A 1 93 ? -21.359 -1.522 18.422 1.00 91.06 93 SER A C 1
ATOM 747 O O . SER A 1 93 ? -21.586 -1.054 17.309 1.00 91.06 93 SER A O 1
ATOM 749 N N . PHE A 1 94 ? -20.126 -1.865 18.811 1.00 90.00 94 PHE A N 1
ATOM 750 C CA . PHE A 1 94 ? -18.941 -1.723 17.964 1.00 90.00 94 PHE A CA 1
ATOM 751 C C . PHE A 1 94 ? -19.084 -2.511 16.655 1.00 90.00 94 PHE A C 1
ATOM 753 O O . PHE A 1 94 ? -18.988 -1.917 15.585 1.00 90.00 94 PHE A O 1
ATOM 760 N N . LEU A 1 95 ? -19.426 -3.803 16.715 1.00 90.44 95 LEU A N 1
ATOM 761 C CA . LEU A 1 95 ? -19.658 -4.626 15.520 1.00 90.44 95 LEU A CA 1
ATOM 762 C C . LEU A 1 95 ? -20.785 -4.088 14.626 1.00 90.44 95 LEU A C 1
ATOM 764 O O . LEU A 1 95 ? -20.675 -4.151 13.402 1.00 90.44 95 LEU A O 1
ATOM 768 N N . LEU A 1 96 ? -21.855 -3.540 15.208 1.00 93.56 96 LEU A N 1
ATOM 769 C CA . LEU A 1 96 ? -22.926 -2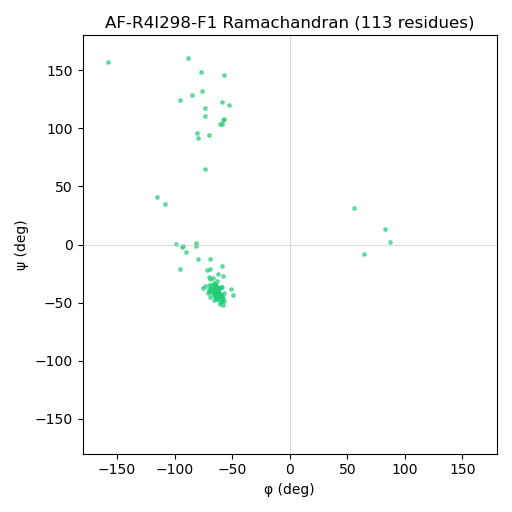.918 14.428 1.00 93.56 96 LEU A CA 1
ATOM 770 C C . LEU A 1 96 ? -22.429 -1.695 13.658 1.00 93.56 96 LEU A C 1
ATOM 772 O O . LEU A 1 96 ? -22.706 -1.587 12.462 1.00 93.56 96 LEU A O 1
ATOM 776 N N . ILE A 1 97 ? -21.678 -0.809 14.314 1.00 92.25 97 ILE A N 1
ATOM 777 C CA . ILE A 1 97 ? -21.092 0.378 13.677 1.00 92.25 97 ILE A CA 1
ATOM 778 C C . ILE A 1 97 ? -20.159 -0.039 12.534 1.00 92.25 97 ILE A C 1
ATOM 780 O O . ILE A 1 97 ? -20.270 0.518 11.442 1.00 92.25 97 ILE A O 1
ATOM 784 N N . LEU A 1 98 ? -19.325 -1.063 12.747 1.00 90.00 98 LEU A N 1
ATOM 785 C CA . LEU A 1 98 ? -18.455 -1.618 11.705 1.00 90.00 98 LEU A CA 1
ATOM 786 C C . LEU A 1 98 ? -19.245 -2.135 10.506 1.00 90.00 98 LEU A C 1
ATOM 788 O O . LEU A 1 98 ? -18.961 -1.783 9.361 1.00 90.00 98 LEU A O 1
ATOM 792 N N . SER A 1 99 ? -20.284 -2.932 10.766 1.00 91.38 99 SER A N 1
ATOM 793 C CA . SER A 1 99 ? -21.118 -3.489 9.700 1.00 91.38 99 SER A CA 1
ATOM 794 C C . SER A 1 99 ? -21.810 -2.395 8.880 1.00 91.38 99 SER A C 1
ATOM 796 O O . SER A 1 99 ? -21.886 -2.497 7.657 1.00 91.38 99 SER A O 1
ATOM 798 N N . LEU A 1 100 ? -22.263 -1.320 9.534 1.00 94.62 100 LEU A N 1
ATOM 799 C CA . LEU A 1 100 ? -22.902 -0.187 8.870 1.00 94.62 100 LEU A CA 1
ATOM 800 C C . LEU A 1 100 ? -21.902 0.612 8.032 1.00 94.62 100 LEU A C 1
ATOM 802 O O . LEU A 1 100 ? -22.216 0.934 6.888 1.00 94.62 100 LEU A O 1
ATOM 806 N N . GLY A 1 101 ? -20.711 0.898 8.567 1.00 90.94 101 GLY A N 1
ATOM 807 C CA . GLY A 1 101 ? -19.645 1.590 7.836 1.00 90.94 101 GLY A CA 1
ATOM 808 C C . GLY A 1 101 ? -19.261 0.848 6.557 1.00 90.94 101 GLY A C 1
ATOM 809 O O . GLY A 1 101 ? -19.290 1.431 5.472 1.00 90.94 101 GLY A O 1
ATOM 810 N N . PHE A 1 102 ? -19.041 -0.464 6.666 1.00 89.12 102 PHE A N 1
ATOM 811 C CA . PHE A 1 102 ? -18.739 -1.316 5.517 1.00 89.12 102 PHE A CA 1
ATOM 812 C C . PHE A 1 102 ? -19.851 -1.294 4.460 1.00 89.12 102 PHE A C 1
ATOM 814 O O . PHE A 1 102 ? -19.592 -1.118 3.269 1.00 89.12 102 PHE A O 1
ATOM 821 N N . VAL A 1 103 ? -21.110 -1.439 4.881 1.00 92.06 103 VAL A N 1
ATOM 822 C CA . VAL A 1 103 ? -22.256 -1.417 3.961 1.00 92.06 103 VAL A CA 1
ATOM 823 C C . VAL A 1 103 ? -22.345 -0.079 3.220 1.00 92.06 103 VAL A C 1
ATOM 825 O O . VAL A 1 103 ? -22.562 -0.071 2.007 1.00 92.06 103 VAL A O 1
ATOM 828 N N . ILE A 1 104 ? -22.137 1.042 3.916 1.00 91.62 104 ILE A N 1
ATOM 829 C CA . ILE A 1 104 ? -22.133 2.382 3.314 1.00 91.62 104 ILE A CA 1
ATOM 830 C C . ILE A 1 104 ? -21.046 2.490 2.234 1.00 91.62 104 ILE A C 1
ATOM 832 O O . ILE A 1 104 ? -21.335 2.928 1.119 1.00 91.62 104 ILE A O 1
ATOM 836 N N . GLU A 1 105 ? -19.821 2.050 2.516 1.00 87.81 105 GLU A N 1
ATOM 837 C CA . GLU A 1 105 ? -18.714 2.096 1.551 1.00 87.81 105 GLU A CA 1
ATOM 838 C C . GLU A 1 105 ? -18.956 1.223 0.314 1.00 87.81 105 GLU A C 1
ATOM 840 O O . GLU A 1 105 ? -18.664 1.640 -0.815 1.00 87.81 105 GLU A O 1
ATOM 845 N N . VAL A 1 106 ? -19.540 0.037 0.504 1.00 87.81 106 VAL A N 1
ATOM 846 C CA . VAL A 1 106 ? -19.936 -0.847 -0.600 1.00 87.81 106 VAL A CA 1
ATOM 847 C C . VAL A 1 106 ? -21.002 -0.179 -1.472 1.00 87.81 106 VAL A C 1
ATOM 849 O O . VAL A 1 106 ? -20.886 -0.214 -2.700 1.00 87.81 106 VAL A O 1
ATOM 852 N N . PHE A 1 107 ? -21.998 0.481 -0.871 1.00 90.12 107 PHE A N 1
ATOM 853 C CA . PHE A 1 107 ? -23.027 1.217 -1.614 1.00 90.12 107 PHE A CA 1
ATOM 854 C C . PHE A 1 107 ? -22.468 2.415 -2.390 1.00 90.12 107 PHE A C 1
ATOM 856 O O . PHE A 1 107 ? -22.902 2.655 -3.518 1.00 90.12 107 PHE A O 1
ATOM 863 N N . PHE A 1 108 ? -21.483 3.134 -1.842 1.00 87.44 108 PHE A N 1
ATOM 864 C CA . PHE A 1 108 ? -20.787 4.207 -2.566 1.00 87.44 108 PHE A CA 1
ATOM 865 C C . PHE A 1 108 ? -19.897 3.696 -3.707 1.00 87.44 108 PHE A C 1
ATOM 867 O O . PHE A 1 108 ? -19.477 4.473 -4.564 1.00 87.44 108 PHE A O 1
ATOM 874 N N . GLY A 1 109 ? -19.647 2.388 -3.770 1.00 82.25 109 GLY A N 1
ATOM 875 C CA . GLY A 1 109 ? -18.945 1.761 -4.881 1.00 82.25 109 GLY A CA 1
ATOM 876 C C . GLY A 1 109 ? -17.424 1.843 -4.792 1.00 82.25 109 GLY A C 1
ATOM 877 O O . GLY A 1 109 ? -16.763 1.511 -5.773 1.00 82.25 109 GLY A O 1
ATOM 878 N N . TYR A 1 110 ? -16.862 2.203 -3.634 1.00 80.88 110 TYR A N 1
ATOM 879 C CA . TYR A 1 110 ? -15.410 2.221 -3.401 1.00 80.88 110 TYR A CA 1
ATOM 880 C C . TYR A 1 110 ? -14.761 0.833 -3.537 1.00 80.88 110 TYR A C 1
ATOM 882 O O . TYR A 1 110 ? -13.589 0.722 -3.884 1.00 80.88 110 TYR A O 1
ATOM 890 N N . VAL A 1 111 ? -15.544 -0.230 -3.321 1.00 77.94 111 VAL A N 1
ATOM 891 C CA . VAL A 1 111 ? -15.108 -1.637 -3.405 1.00 77.94 111 VAL A CA 1
ATOM 892 C C . VAL A 1 111 ? -15.375 -2.247 -4.793 1.00 77.94 111 VAL A C 1
ATOM 894 O O . VAL A 1 111 ? -15.034 -3.402 -5.055 1.00 77.94 111 VAL A O 1
ATOM 897 N N . ARG A 1 112 ? -15.990 -1.506 -5.725 1.00 73.81 112 ARG A N 1
ATOM 898 C CA . ARG A 1 112 ? -16.283 -2.042 -7.060 1.00 73.81 112 ARG A CA 1
ATOM 899 C C . ARG A 1 112 ? -15.003 -2.127 -7.883 1.00 73.81 112 ARG A C 1
ATOM 901 O O . ARG A 1 112 ? -14.401 -1.119 -8.234 1.00 73.81 112 ARG A O 1
ATOM 908 N N . TRP A 1 113 ? -14.648 -3.347 -8.261 1.00 66.38 113 TRP A N 1
ATOM 909 C CA . TRP A 1 113 ? -13.660 -3.591 -9.301 1.00 66.38 113 TRP A CA 1
ATOM 910 C C . TRP A 1 113 ? -14.340 -3.426 -10.660 1.00 66.38 113 TRP A C 1
ATOM 912 O O . TRP A 1 113 ? -15.035 -4.322 -11.136 1.00 66.38 113 TRP A O 1
ATOM 922 N N . GLY A 1 114 ? -14.206 -2.232 -11.234 1.00 60.22 114 GLY A N 1
ATOM 923 C CA . GLY A 1 114 ? -14.492 -1.981 -12.642 1.00 60.22 114 GLY A CA 1
ATOM 924 C C . GLY A 1 114 ? -13.194 -2.079 -13.432 1.00 60.22 114 GLY A C 1
ATOM 925 O O . GLY A 1 114 ? -12.226 -1.409 -13.076 1.00 60.22 114 GLY A O 1
ATOM 926 N N . TYR A 1 115 ? -13.183 -2.942 -14.444 1.00 49.81 115 TYR A N 1
ATOM 927 C CA . TYR A 1 115 ? -12.225 -2.878 -15.550 1.00 49.81 115 TYR A CA 1
ATOM 928 C C . TYR A 1 115 ? -12.434 -1.594 -16.354 1.00 49.81 115 TYR A C 1
ATOM 930 O O . TYR A 1 115 ? -13.614 -1.192 -16.507 1.00 49.81 115 TYR A O 1
#

Foldseek 3Di:
DVVVVVVVVVVVVVVVVVVVVVVVVVPPPPVVVVVVVDDDPVPDDDPDPPPPPDDVLVVLVVVVVVVVVVVVVVVVCQVVVPPCPVCVVVVVVVVVVVVVVVVVCVVVVSNPDDD

Mean predicted aligned error: 14.13 Å

pLDDT: mean 81.18, std 9.94, range [49.81, 94.62]

Secondary structure (DSSP, 8-state):
-HHHHHHHHHHHHHHHHHHHHHHHHHT--HHHHHHHHS---TTS---S-------HHHHHHHHHHHHHHHHHHHHHTTGGGS-HHHHHHHHHHHHHHHHHHHHHHHHHTTT----

InterPro domains:
  IPR000440 NADH:ubiquinone/plastoquinone oxidoreductase, chain 3 [PF00507] (17-113)
  IPR038430 NADH:ubiquinone oxidoreductase, subunit 3 superfamily [G3DSA:1.20.58.1610] (1-114)

Nearest PDB structures (foldseek):
  8ugh-assembly1_1A  TM=6.352E-01  e=6.819E-03  Sus scrofa
  7r48-assembly1_A  TM=5.788E-01  e=4.050E-02  Bos taurus
  6zkh-assembly1_A  TM=5.149E-01  e=3.756E-01  Ovis aries
  6zkj-assembly1_A  TM=4.765E-01  e=1.144E+00  Ovis aries

Radius of gyration: 34.81 Å; Cα contacts (8 Å, |Δi|>4): 16; chains: 1; bounding box: 92×31×62 Å